Protein AF-A0A7J9FCJ8-F1 (afdb_monomer_lite)

Sequence (76 aa):
MMFSWMRWMSRLHNPNRTVGLELSRSIASEKVIQESAQKLYLALCEVEGLTEDERYRALSKIPDHPTQMLIFFSLP

Organism: NCBI:txid34281

Secondary structure (DSSP, 8-state):
--HHHHHHHGGG----HHHHHHHHHHHHHHHHHHHHHHHHHHHHHHSTT--HHHHHHHHTTS-SSHHHHHHHHT--

Structure (mmCIF, N/CA/C/O backbone):
data_AF-A0A7J9FCJ8-F1
#
_entry.id   AF-A0A7J9FCJ8-F1
#
loop_
_atom_site.group_PDB
_atom_site.id
_atom_site.type_symbol
_atom_site.label_atom_id
_atom_site.label_alt_id
_atom_site.label_comp_id
_atom_site.label_asym_id
_atom_site.label_entity_id
_atom_site.label_seq_id
_atom_site.pdbx_PDB_ins_code
_atom_site.Cartn_x
_atom_site.Cartn_y
_atom_site.Cartn_z
_atom_site.occupancy
_atom_site.B_iso_or_equiv
_atom_site.auth_seq_id
_atom_site.auth_comp_id
_atom_site.auth_asym_id
_atom_site.auth_atom_id
_atom_site.pdbx_PDB_model_num
ATOM 1 N N . MET A 1 1 ? -0.750 -16.004 2.453 1.00 43.72 1 MET A N 1
ATOM 2 C CA . MET A 1 1 ? -0.321 -15.113 1.350 1.00 43.72 1 MET A CA 1
ATOM 3 C C . MET A 1 1 ? 1.003 -14.425 1.711 1.00 43.72 1 MET A C 1
ATOM 5 O O . MET A 1 1 ? 1.041 -13.221 1.878 1.00 43.72 1 MET A O 1
ATOM 9 N N . MET A 1 2 ? 2.095 -15.188 1.856 1.00 40.97 2 MET A N 1
ATOM 10 C CA . MET A 1 2 ? 3.403 -14.677 2.327 1.00 40.97 2 MET A CA 1
ATOM 11 C C . MET A 1 2 ? 4.491 -14.728 1.235 1.00 40.97 2 MET A C 1
ATOM 13 O O . MET A 1 2 ? 5.659 -14.459 1.483 1.00 40.97 2 MET A O 1
ATOM 17 N N . PHE A 1 3 ? 4.108 -15.090 0.006 1.00 41.84 3 PHE A N 1
ATOM 18 C CA . PHE A 1 3 ? 5.052 -15.502 -1.036 1.00 41.84 3 PHE A CA 1
ATOM 19 C C . PHE A 1 3 ? 5.344 -14.438 -2.104 1.00 41.84 3 PHE A C 1
ATOM 21 O O . PHE A 1 3 ? 6.370 -14.540 -2.772 1.00 41.84 3 PHE A O 1
ATOM 28 N N . SER A 1 4 ? 4.495 -13.417 -2.277 1.00 54.44 4 SER A N 1
ATOM 29 C CA . SER A 1 4 ? 4.682 -12.440 -3.368 1.00 54.44 4 SER A CA 1
ATOM 30 C C . SER A 1 4 ? 5.823 -11.452 -3.077 1.00 54.44 4 SER A C 1
ATOM 32 O O . SER A 1 4 ? 6.690 -11.238 -3.923 1.00 54.44 4 SER A O 1
ATOM 34 N N . TRP A 1 5 ? 5.904 -10.960 -1.836 1.00 44.12 5 TRP A N 1
ATOM 35 C CA . TRP A 1 5 ? 6.963 -10.056 -1.364 1.00 44.12 5 TRP A CA 1
ATOM 36 C C . TRP A 1 5 ? 8.355 -10.710 -1.345 1.00 44.12 5 TRP A C 1
ATOM 38 O O . TRP A 1 5 ? 9.320 -10.154 -1.862 1.00 44.12 5 TRP A O 1
ATOM 48 N N . MET A 1 6 ? 8.469 -11.938 -0.823 1.00 49.19 6 MET A N 1
ATOM 49 C CA . MET A 1 6 ? 9.756 -12.650 -0.761 1.00 49.19 6 MET A CA 1
ATOM 50 C C . MET A 1 6 ? 10.303 -13.008 -2.151 1.00 49.19 6 MET A C 1
ATOM 52 O O . MET A 1 6 ? 11.507 -12.929 -2.383 1.00 49.19 6 MET A O 1
ATOM 56 N N . ARG A 1 7 ? 9.425 -13.348 -3.105 1.00 52.59 7 ARG A N 1
ATOM 57 C CA . ARG A 1 7 ? 9.810 -13.649 -4.495 1.00 52.59 7 ARG A CA 1
ATOM 58 C C . ARG A 1 7 ? 10.318 -12.416 -5.248 1.00 52.59 7 ARG A C 1
ATOM 60 O O . ARG A 1 7 ? 11.080 -12.559 -6.202 1.00 52.59 7 ARG A O 1
ATOM 67 N N . TRP A 1 8 ? 9.900 -11.222 -4.835 1.00 51.75 8 TRP A N 1
ATOM 68 C CA . TRP A 1 8 ? 10.401 -9.964 -5.380 1.00 51.75 8 TRP A CA 1
ATOM 69 C C . TRP A 1 8 ? 11.848 -9.688 -4.960 1.00 51.75 8 TRP A C 1
ATOM 71 O O . TRP A 1 8 ? 12.680 -9.438 -5.831 1.00 51.75 8 TRP A O 1
ATOM 81 N N . MET A 1 9 ? 12.188 -9.888 -3.684 1.00 48.12 9 MET A N 1
ATOM 82 C CA . MET A 1 9 ? 13.553 -9.670 -3.183 1.00 48.12 9 MET A CA 1
ATOM 83 C C . MET A 1 9 ? 14.617 -10.562 -3.847 1.00 48.12 9 MET A C 1
ATOM 85 O O . MET A 1 9 ? 15.736 -10.115 -4.091 1.00 48.12 9 MET A O 1
ATOM 89 N N . SER A 1 10 ? 14.291 -11.810 -4.204 1.00 50.78 10 SER A N 1
ATOM 90 C CA . SER A 1 10 ? 15.265 -12.736 -4.812 1.00 50.78 10 SER A CA 1
ATOM 91 C C . SER A 1 10 ? 15.693 -12.374 -6.242 1.00 50.78 10 SER A C 1
ATOM 93 O O . SER A 1 10 ? 16.665 -12.937 -6.741 1.00 50.78 10 SER A O 1
ATOM 95 N N . ARG A 1 11 ? 15.001 -11.449 -6.924 1.00 54.72 11 ARG A N 1
ATOM 96 C CA . ARG A 1 11 ? 15.308 -11.066 -8.317 1.00 54.72 11 ARG A CA 1
ATOM 97 C C . ARG A 1 11 ? 16.406 -10.001 -8.459 1.00 54.72 11 ARG A C 1
ATOM 99 O O . ARG A 1 11 ? 16.827 -9.730 -9.577 1.00 54.72 11 ARG A O 1
ATOM 106 N N . LEU A 1 12 ? 16.909 -9.441 -7.357 1.00 51.44 12 LEU A N 1
ATOM 107 C CA . LEU A 1 12 ? 17.835 -8.297 -7.350 1.00 51.44 12 LEU A CA 1
ATOM 108 C C . LEU A 1 12 ? 19.313 -8.634 -7.674 1.00 51.44 12 LEU A C 1
ATOM 110 O O . LEU A 1 12 ? 20.127 -7.726 -7.820 1.00 51.44 12 LEU A O 1
ATOM 114 N N . HIS A 1 13 ? 19.697 -9.910 -7.795 1.00 47.22 13 HIS A N 1
ATOM 115 C CA . HIS A 1 13 ? 21.107 -10.341 -7.761 1.00 47.22 13 HIS A CA 1
ATOM 116 C C . HIS A 1 13 ? 21.720 -10.716 -9.134 1.00 47.22 13 HIS A C 1
ATOM 118 O O . HIS A 1 13 ? 22.308 -11.789 -9.272 1.00 47.22 13 HIS A O 1
ATOM 124 N N . ASN A 1 14 ? 21.608 -9.876 -10.175 1.00 53.16 14 ASN A N 1
ATOM 125 C CA . ASN A 1 14 ? 22.435 -10.069 -11.385 1.00 53.16 14 ASN A CA 1
ATOM 126 C C . ASN A 1 14 ? 22.707 -8.771 -12.183 1.00 53.16 14 ASN A C 1
ATOM 128 O O . ASN A 1 14 ? 21.873 -8.375 -12.991 1.00 53.16 14 ASN A O 1
ATOM 132 N N . PRO A 1 15 ? 23.853 -8.090 -12.003 1.00 48.94 15 PRO A N 1
ATOM 133 C CA . PRO A 1 15 ? 24.119 -6.805 -12.649 1.00 48.94 15 PRO A CA 1
ATOM 134 C C . PRO A 1 15 ? 24.907 -6.942 -13.970 1.00 48.94 15 PRO A C 1
ATOM 136 O O . PRO A 1 15 ? 26.100 -7.228 -13.979 1.00 48.94 15 PRO A O 1
ATOM 139 N N . ASN A 1 16 ? 24.265 -6.638 -15.099 1.00 56.38 16 ASN A N 1
ATOM 140 C CA . ASN A 1 16 ? 24.911 -6.231 -16.358 1.00 56.38 16 ASN A CA 1
ATOM 141 C C . ASN A 1 16 ? 24.508 -4.766 -16.658 1.00 56.38 16 ASN A C 1
ATOM 143 O O . ASN A 1 16 ? 23.487 -4.332 -16.144 1.00 56.38 16 ASN A O 1
ATOM 147 N N . ARG A 1 17 ? 25.255 -3.950 -17.423 1.00 56.81 17 ARG A N 1
ATOM 148 C CA . ARG A 1 17 ? 25.049 -2.467 -17.472 1.00 56.81 17 ARG A CA 1
ATOM 149 C C . ARG A 1 17 ? 23.604 -1.999 -17.751 1.00 56.81 17 ARG A C 1
ATOM 151 O O . ARG A 1 17 ? 23.171 -1.011 -17.165 1.00 56.81 17 ARG A O 1
ATOM 158 N N . THR A 1 18 ? 22.847 -2.719 -18.578 1.00 54.62 18 THR A N 1
ATOM 159 C CA . THR A 1 18 ? 21.405 -2.485 -18.808 1.00 54.62 18 THR A CA 1
ATOM 160 C C . THR A 1 18 ? 20.562 -2.862 -17.588 1.00 54.62 18 THR A C 1
ATOM 162 O O . THR A 1 18 ? 19.680 -2.112 -17.178 1.00 54.62 18 THR A O 1
ATOM 165 N N . VAL A 1 19 ? 20.914 -3.976 -16.944 1.00 57.28 19 VAL A N 1
ATOM 166 C CA . VAL A 1 19 ? 20.325 -4.425 -15.679 1.00 57.28 19 VAL A CA 1
ATOM 167 C C . VAL A 1 19 ? 20.621 -3.443 -14.552 1.00 57.28 19 VAL A C 1
ATOM 169 O O . VAL A 1 19 ? 19.805 -3.316 -13.662 1.00 57.28 19 VAL A O 1
ATOM 172 N N . GLY A 1 20 ? 21.733 -2.699 -14.588 1.00 59.19 20 GLY A N 1
ATOM 173 C CA . GLY A 1 20 ? 22.031 -1.647 -13.611 1.00 59.19 20 GLY A CA 1
ATOM 174 C C . GLY A 1 20 ? 21.015 -0.502 -13.646 1.00 59.19 20 GLY A C 1
ATOM 175 O O . GLY A 1 20 ? 20.515 -0.096 -12.603 1.00 59.19 20 GLY A O 1
ATOM 176 N N . LEU A 1 21 ? 20.651 -0.029 -14.843 1.00 64.12 21 LEU A N 1
ATOM 177 C CA . LEU A 1 21 ? 19.614 0.995 -15.037 1.00 64.12 21 LEU A CA 1
ATOM 178 C C . LEU A 1 21 ? 18.216 0.474 -14.684 1.00 64.12 21 LEU A C 1
ATOM 180 O O . LEU A 1 21 ? 17.438 1.184 -14.046 1.00 64.12 21 LEU A O 1
ATOM 184 N N . GLU A 1 22 ? 17.900 -0.763 -15.067 1.00 66.00 22 GLU A N 1
ATOM 185 C CA . GLU A 1 22 ? 16.642 -1.410 -14.686 1.00 66.00 22 GLU A CA 1
ATOM 186 C C . GLU A 1 22 ? 16.564 -1.675 -13.179 1.00 66.00 22 GLU A C 1
ATOM 188 O O . GLU A 1 22 ? 15.521 -1.420 -12.589 1.00 66.00 22 GLU A O 1
ATOM 193 N N . LEU A 1 23 ? 17.667 -2.069 -12.534 1.00 62.31 23 LEU A N 1
ATOM 194 C CA . LEU A 1 23 ? 17.794 -2.192 -11.080 1.00 62.31 23 LEU A CA 1
ATOM 195 C C . LEU A 1 23 ? 17.599 -0.843 -10.410 1.00 62.31 23 LEU A C 1
ATOM 197 O O . LEU A 1 23 ? 16.787 -0.749 -9.505 1.00 62.31 23 LEU A O 1
ATOM 201 N N . SER A 1 24 ? 18.276 0.218 -10.854 1.00 62.91 24 SER A N 1
ATOM 202 C CA . SER A 1 24 ? 18.096 1.553 -10.275 1.00 62.91 24 SER A CA 1
ATOM 203 C C . SER A 1 24 ? 16.656 2.049 -10.419 1.00 62.91 24 SER A C 1
ATOM 205 O O . SER A 1 24 ? 16.094 2.575 -9.461 1.00 62.91 24 SER A O 1
ATOM 207 N N . ARG A 1 25 ? 16.026 1.837 -11.583 1.00 71.44 25 ARG A N 1
ATOM 208 C CA . ARG A 1 25 ? 14.609 2.167 -11.803 1.00 71.44 25 ARG A CA 1
ATOM 209 C C . ARG A 1 25 ? 13.690 1.316 -10.924 1.00 71.44 25 ARG A C 1
ATOM 211 O O . ARG A 1 25 ? 12.731 1.848 -10.368 1.00 71.44 25 ARG A O 1
ATOM 218 N N . SER A 1 26 ? 13.980 0.024 -10.792 1.00 69.56 26 SER A N 1
ATOM 219 C CA . SER A 1 26 ? 13.212 -0.915 -9.972 1.00 69.56 26 SER A CA 1
ATOM 220 C C . SER A 1 26 ? 13.338 -0.581 -8.486 1.00 69.56 26 SER A C 1
ATOM 222 O O . SER A 1 26 ? 12.325 -0.524 -7.809 1.00 69.56 26 SER A O 1
ATOM 224 N N . ILE A 1 27 ? 14.539 -0.256 -8.003 1.00 70.44 27 ILE A N 1
ATOM 225 C CA . ILE A 1 27 ? 14.819 0.158 -6.620 1.00 70.44 27 ILE A CA 1
ATOM 226 C C . ILE A 1 27 ? 14.139 1.495 -6.307 1.00 70.44 27 ILE A C 1
ATOM 228 O O . ILE A 1 27 ? 13.520 1.642 -5.257 1.00 70.44 27 ILE A O 1
ATOM 232 N N . ALA A 1 28 ? 14.212 2.474 -7.216 1.00 71.62 28 ALA A N 1
ATOM 233 C CA . ALA A 1 28 ? 13.510 3.746 -7.049 1.00 71.62 28 ALA A CA 1
ATOM 234 C C . ALA A 1 28 ? 11.986 3.543 -6.996 1.00 71.62 28 ALA A C 1
ATOM 236 O O . ALA A 1 28 ? 11.321 4.097 -6.124 1.00 71.62 28 ALA A O 1
ATOM 237 N N . SER A 1 29 ? 11.449 2.700 -7.882 1.00 74.75 29 SER A N 1
ATOM 238 C CA . SER A 1 29 ? 10.028 2.329 -7.895 1.00 74.75 29 SER A CA 1
ATOM 239 C C . SER A 1 29 ? 9.615 1.603 -6.611 1.00 74.75 29 SER A C 1
ATOM 241 O O . SER A 1 29 ? 8.568 1.897 -6.044 1.00 74.75 29 SER A O 1
ATOM 243 N N . GLU A 1 30 ? 10.450 0.690 -6.121 1.00 74.25 30 GLU A N 1
ATOM 244 C CA . GLU A 1 30 ? 10.212 -0.097 -4.911 1.00 74.25 30 GLU A CA 1
ATOM 245 C C . GLU A 1 30 ? 10.218 0.774 -3.651 1.00 74.25 30 GLU A C 1
ATOM 247 O O . GLU A 1 30 ? 9.308 0.664 -2.830 1.00 74.25 30 GLU A O 1
ATOM 252 N N . LYS A 1 31 ? 11.160 1.720 -3.538 1.00 77.19 31 LYS A N 1
ATOM 253 C CA . LYS A 1 31 ? 11.201 2.679 -2.424 1.00 77.19 31 LYS A CA 1
ATOM 254 C C . LYS A 1 31 ? 9.940 3.547 -2.376 1.00 77.19 31 LYS A C 1
ATOM 256 O O . LYS A 1 31 ? 9.370 3.726 -1.304 1.00 77.19 31 LYS A O 1
ATOM 261 N N . VAL A 1 32 ? 9.471 4.031 -3.530 1.00 79.25 32 VAL A N 1
ATOM 262 C CA . VAL A 1 32 ? 8.228 4.820 -3.635 1.00 79.25 32 VAL A CA 1
ATOM 263 C C . VAL A 1 32 ? 7.013 3.993 -3.215 1.00 79.25 32 VAL A C 1
ATOM 265 O O . VAL A 1 32 ? 6.181 4.466 -2.446 1.00 79.25 32 VAL A O 1
ATOM 268 N N . ILE A 1 33 ? 6.916 2.743 -3.672 1.00 79.69 33 ILE A N 1
ATOM 269 C CA . ILE A 1 33 ? 5.822 1.840 -3.294 1.00 79.69 33 ILE A CA 1
ATOM 270 C C . ILE A 1 33 ? 5.832 1.565 -1.788 1.00 79.69 33 ILE A C 1
ATOM 272 O O . ILE A 1 33 ? 4.778 1.599 -1.153 1.00 79.69 33 ILE A O 1
ATOM 276 N N . GLN A 1 34 ? 7.007 1.311 -1.209 1.00 77.44 34 GLN A N 1
ATOM 277 C CA . GLN A 1 34 ? 7.150 1.039 0.217 1.00 77.44 34 GLN A CA 1
ATOM 278 C C . GLN A 1 34 ? 6.766 2.259 1.066 1.00 77.44 34 GLN A C 1
ATOM 280 O O . GLN A 1 34 ? 6.024 2.115 2.037 1.00 77.44 34 GLN A O 1
ATOM 285 N N . GLU A 1 35 ? 7.222 3.456 0.691 1.00 82.62 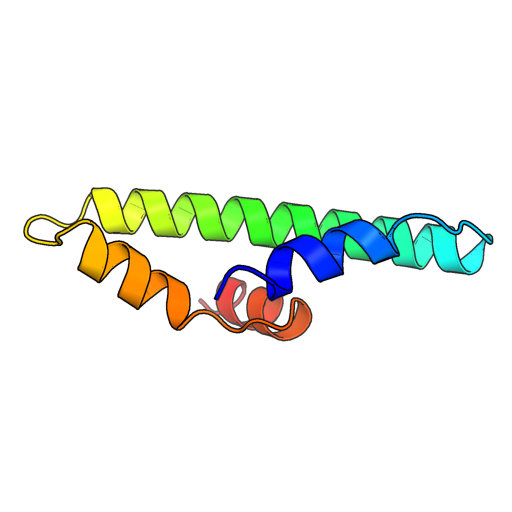35 GLU A N 1
ATOM 286 C CA . GLU A 1 35 ? 6.868 4.704 1.378 1.00 82.62 35 GLU A CA 1
ATOM 287 C C . GLU A 1 35 ? 5.359 4.976 1.314 1.00 82.62 35 GLU A C 1
ATOM 289 O O . GLU A 1 35 ? 4.744 5.328 2.322 1.00 82.62 35 GLU A O 1
ATOM 294 N N . SER A 1 36 ? 4.735 4.769 0.153 1.00 82.38 36 SER A N 1
ATOM 295 C CA . SER A 1 36 ? 3.291 4.946 -0.017 1.00 82.38 36 SER A CA 1
ATOM 296 C C . SER A 1 36 ? 2.474 3.912 0.761 1.00 82.38 36 SER A C 1
ATOM 298 O O . SER A 1 36 ? 1.488 4.271 1.404 1.00 82.38 36 SER A O 1
ATOM 300 N N . ALA A 1 37 ? 2.904 2.647 0.787 1.00 79.75 37 ALA A N 1
ATOM 301 C CA . ALA A 1 37 ? 2.264 1.606 1.590 1.00 79.75 37 ALA A CA 1
ATOM 302 C C . ALA A 1 37 ? 2.357 1.900 3.098 1.00 79.75 37 ALA A C 1
ATOM 304 O O . ALA A 1 37 ? 1.380 1.706 3.821 1.00 79.75 37 ALA A O 1
ATOM 305 N N . GLN A 1 38 ? 3.496 2.420 3.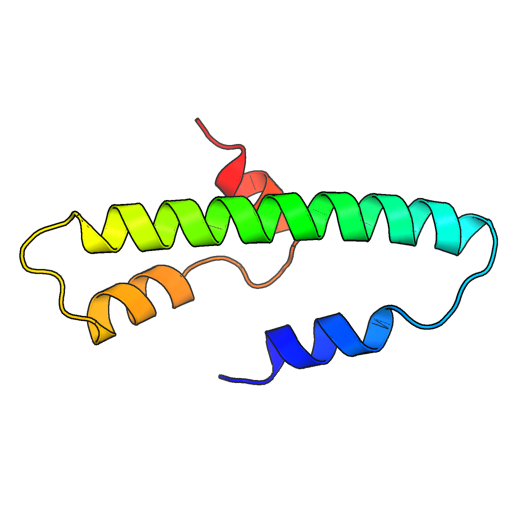571 1.00 82.44 38 GLN A N 1
ATOM 306 C CA . GLN A 1 38 ? 3.656 2.849 4.964 1.00 82.44 38 GLN A CA 1
ATOM 307 C C . GLN A 1 38 ? 2.731 4.017 5.313 1.00 82.44 38 GLN A C 1
ATOM 309 O O . GLN A 1 38 ? 2.055 3.966 6.338 1.00 82.44 38 GLN A O 1
ATOM 314 N N . LYS A 1 39 ? 2.646 5.039 4.454 1.00 86.62 39 LYS A N 1
ATOM 315 C CA . LYS A 1 39 ? 1.709 6.159 4.643 1.00 86.62 39 LYS A CA 1
ATOM 316 C C . LYS A 1 39 ? 0.261 5.680 4.709 1.00 86.62 39 LYS A C 1
ATOM 318 O O . LYS A 1 39 ? -0.481 6.120 5.580 1.00 86.62 39 LYS A O 1
ATOM 323 N N . LEU A 1 40 ? -0.126 4.753 3.832 1.00 84.38 40 LEU A N 1
ATOM 324 C CA . LEU A 1 40 ? -1.478 4.200 3.818 1.00 84.38 40 LEU A CA 1
ATOM 325 C C . LEU A 1 40 ? -1.778 3.402 5.094 1.00 84.38 40 LEU A C 1
ATOM 327 O O . LEU A 1 40 ? -2.859 3.532 5.659 1.00 84.38 40 LEU A O 1
ATOM 331 N N . TYR A 1 41 ? -0.817 2.609 5.574 1.00 83.69 41 TYR A N 1
ATOM 332 C CA . TYR A 1 41 ? -0.959 1.891 6.839 1.00 83.69 41 TYR A CA 1
ATOM 333 C C . TYR A 1 41 ? -1.130 2.847 8.024 1.00 83.69 41 TYR A C 1
ATOM 335 O O . TYR A 1 41 ? -2.010 2.636 8.853 1.00 83.69 41 TYR A O 1
ATOM 343 N N . LEU A 1 42 ? -0.338 3.920 8.082 1.00 86.75 42 LEU A N 1
ATOM 344 C CA . LEU A 1 42 ? -0.474 4.945 9.118 1.00 86.75 42 LEU A CA 1
ATOM 345 C C . LEU A 1 42 ? -1.848 5.628 9.060 1.00 86.75 42 LEU A C 1
ATOM 347 O O . LEU A 1 42 ? -2.510 5.717 10.088 1.00 86.75 42 LEU A O 1
ATOM 351 N N . ALA A 1 43 ? -2.326 6.001 7.871 1.00 89.06 43 ALA A N 1
ATOM 352 C CA . ALA A 1 43 ? -3.662 6.574 7.701 1.00 89.06 43 ALA A CA 1
ATOM 353 C C . ALA A 1 43 ? -4.775 5.606 8.149 1.00 89.06 43 ALA A C 1
ATOM 355 O O . ALA A 1 43 ? -5.724 6.010 8.812 1.00 89.06 43 ALA A O 1
ATOM 356 N N . LEU A 1 44 ? -4.649 4.307 7.855 1.00 86.12 44 LEU A N 1
ATOM 357 C CA . LEU A 1 44 ? -5.586 3.281 8.334 1.00 86.12 44 LEU A CA 1
ATOM 358 C C . LEU A 1 44 ? -5.535 3.090 9.860 1.00 86.12 44 LEU A C 1
ATOM 360 O O . LEU A 1 44 ? -6.527 2.669 10.457 1.00 86.12 44 LEU A O 1
ATOM 364 N N . CYS A 1 45 ? -4.399 3.383 10.497 1.00 86.12 45 CYS A N 1
ATOM 365 C CA . CYS A 1 45 ? -4.270 3.381 11.953 1.00 86.12 45 CYS A CA 1
ATOM 366 C C . CYS A 1 45 ? -4.961 4.577 12.618 1.00 86.12 45 CYS A C 1
ATOM 368 O O . CYS A 1 45 ? -5.418 4.437 13.750 1.00 86.12 45 CYS A O 1
ATOM 370 N N . GLU A 1 46 ? -5.062 5.711 11.924 1.00 92.00 46 GLU A N 1
ATOM 371 C CA . GLU A 1 46 ? -5.765 6.912 12.400 1.00 92.00 46 GLU A CA 1
ATOM 372 C C . GLU A 1 46 ? -7.293 6.788 12.306 1.00 92.00 46 GLU A C 1
ATOM 374 O O . GLU A 1 46 ? -8.018 7.498 12.998 1.00 92.00 46 GLU A O 1
ATOM 379 N N . VAL A 1 47 ? -7.800 5.868 11.482 1.00 88.69 47 VAL A N 1
ATOM 380 C CA . VAL A 1 47 ? -9.236 5.591 11.392 1.00 88.69 47 VAL A CA 1
ATOM 381 C C . VAL A 1 47 ? -9.695 4.835 12.644 1.00 88.69 47 VAL A C 1
ATOM 383 O O . VAL A 1 47 ? -9.379 3.656 12.847 1.00 88.69 47 VAL A O 1
ATOM 386 N N . GLU A 1 48 ? -10.474 5.523 13.480 1.00 89.38 48 GLU A N 1
ATOM 387 C CA . GLU A 1 48 ? -11.143 4.935 14.640 1.00 89.38 48 GLU A CA 1
ATOM 388 C C . GLU A 1 48 ? -12.117 3.823 14.227 1.00 89.38 48 GLU A C 1
ATOM 390 O O . GLU A 1 48 ? -12.824 3.913 13.225 1.00 89.38 48 GLU A O 1
ATOM 395 N N . GLY A 1 49 ? -12.160 2.754 15.025 1.00 87.88 49 GLY A N 1
ATOM 396 C CA . GLY A 1 49 ? -13.067 1.624 14.814 1.00 87.88 49 GLY A CA 1
ATOM 397 C C . GLY A 1 49 ? -12.565 0.546 13.850 1.00 87.88 49 GLY A C 1
ATOM 398 O O . GLY A 1 49 ? -13.170 -0.520 13.813 1.00 87.88 49 GLY A O 1
ATOM 399 N N . LEU A 1 50 ? -11.453 0.760 13.131 1.00 88.31 50 LEU A N 1
ATOM 400 C CA . LEU A 1 50 ? -10.809 -0.309 12.361 1.00 88.31 50 LEU A CA 1
ATOM 401 C C . LEU A 1 50 ? -10.009 -1.242 13.271 1.00 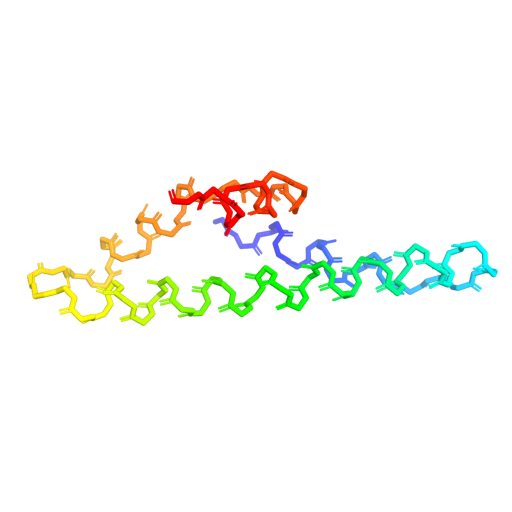88.31 50 LEU A C 1
ATOM 403 O O . LEU A 1 50 ? -9.063 -0.824 13.945 1.00 88.31 50 LEU A O 1
ATOM 407 N N . THR A 1 51 ? -10.341 -2.527 13.221 1.00 91.38 51 THR A N 1
ATOM 408 C CA . THR A 1 51 ? -9.524 -3.588 13.816 1.00 91.38 51 THR A CA 1
ATOM 409 C C . THR A 1 51 ? -8.275 -3.854 12.973 1.00 91.38 51 THR A C 1
ATOM 411 O O . THR A 1 51 ? -8.225 -3.560 11.777 1.00 91.38 51 THR A O 1
ATOM 414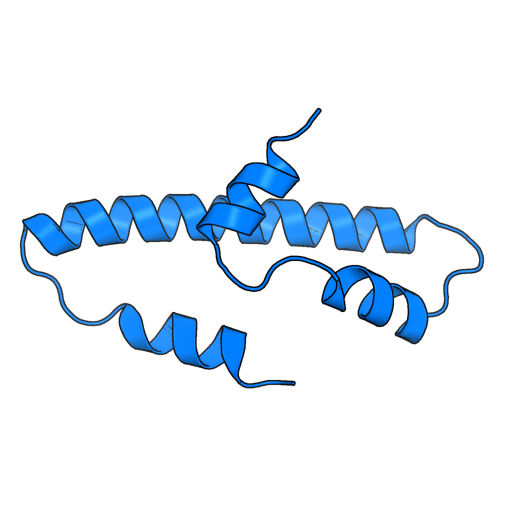 N N . GLU A 1 52 ? -7.243 -4.440 13.579 1.00 85.25 52 GLU A N 1
ATOM 415 C CA . GLU A 1 52 ? -5.999 -4.779 12.876 1.00 85.25 52 GLU A CA 1
ATOM 416 C C . GLU A 1 52 ? -6.244 -5.690 11.658 1.00 85.25 52 GLU A C 1
ATOM 418 O O . GLU A 1 52 ? -5.693 -5.452 10.583 1.00 85.25 52 GLU A O 1
ATOM 423 N N . ASP A 1 53 ? -7.152 -6.661 11.778 1.00 87.50 53 ASP A N 1
ATOM 424 C CA . ASP A 1 53 ? -7.497 -7.593 10.698 1.00 87.50 53 ASP A CA 1
ATOM 425 C C . ASP A 1 53 ? -8.168 -6.882 9.507 1.00 87.50 53 ASP A C 1
ATOM 427 O O . ASP A 1 53 ? -7.893 -7.178 8.341 1.00 87.50 53 ASP A O 1
ATOM 431 N N . GLU A 1 54 ? -8.995 -5.868 9.777 1.00 87.88 54 GLU A N 1
ATOM 432 C CA . GLU A 1 54 ? -9.614 -5.034 8.742 1.00 87.88 54 GLU A CA 1
ATOM 433 C C . GLU A 1 54 ? -8.598 -4.123 8.053 1.00 87.88 54 GLU A C 1
ATOM 435 O O . GLU A 1 54 ? -8.663 -3.957 6.831 1.00 87.88 54 GLU A O 1
ATOM 440 N N . ARG A 1 55 ? -7.615 -3.595 8.796 1.00 84.50 55 ARG A N 1
ATOM 441 C CA . ARG A 1 55 ? -6.484 -2.852 8.214 1.00 84.50 55 ARG A CA 1
ATOM 442 C C . ARG A 1 55 ? -5.683 -3.750 7.272 1.00 84.50 55 ARG A C 1
ATOM 444 O O . ARG A 1 55 ? -5.398 -3.353 6.142 1.00 84.50 55 ARG A O 1
ATOM 451 N N . TYR A 1 56 ? -5.401 -4.991 7.671 1.00 81.62 56 TYR A N 1
ATOM 452 C CA . TYR A 1 56 ? -4.739 -5.975 6.809 1.00 81.62 56 TYR A CA 1
ATOM 453 C C . TYR A 1 56 ? -5.580 -6.357 5.586 1.00 81.62 56 TYR A C 1
ATOM 455 O O . TYR A 1 56 ? -5.049 -6.451 4.477 1.00 81.62 56 TYR A O 1
ATOM 463 N N . ARG A 1 57 ? -6.896 -6.530 5.745 1.00 84.88 57 ARG A N 1
ATOM 464 C CA . ARG A 1 57 ? -7.831 -6.762 4.631 1.00 84.88 57 ARG A CA 1
ATOM 465 C C . ARG A 1 57 ? -7.928 -5.581 3.669 1.00 84.88 57 ARG A C 1
ATOM 467 O O . ARG A 1 57 ? -8.174 -5.793 2.486 1.00 84.88 57 ARG A O 1
ATOM 474 N N . ALA A 1 58 ? -7.783 -4.351 4.152 1.00 83.81 58 ALA A N 1
ATOM 475 C CA . ALA A 1 58 ? -7.736 -3.171 3.297 1.00 83.81 58 ALA A CA 1
ATOM 476 C C . ALA A 1 58 ? -6.429 -3.141 2.493 1.00 83.81 58 ALA A C 1
ATOM 478 O O . ALA A 1 58 ? -6.462 -2.961 1.276 1.00 83.81 58 ALA A O 1
ATOM 479 N N . LEU A 1 59 ? -5.295 -3.417 3.144 1.00 80.25 59 LEU A N 1
ATOM 480 C CA . LEU A 1 59 ? -3.989 -3.498 2.488 1.00 80.25 59 LEU A CA 1
ATOM 481 C C . LEU A 1 59 ? -3.890 -4.647 1.476 1.00 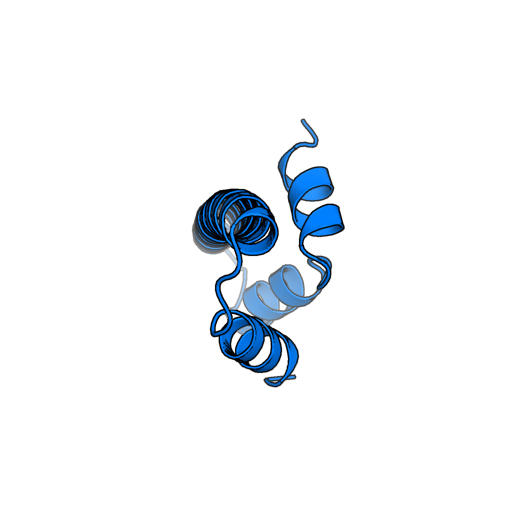80.25 59 LEU A C 1
ATOM 483 O O . LEU A 1 59 ? -3.232 -4.501 0.451 1.00 80.25 59 LEU A O 1
ATOM 487 N N . SER A 1 60 ? -4.558 -5.778 1.714 1.00 79.25 60 SER A N 1
ATOM 488 C CA . SER A 1 60 ? -4.533 -6.920 0.788 1.00 79.25 60 SER A CA 1
ATOM 489 C C . SER A 1 60 ? -5.273 -6.670 -0.529 1.00 79.25 60 SER A C 1
ATOM 491 O O . SER A 1 60 ? -5.102 -7.438 -1.473 1.00 79.25 60 SER A O 1
ATOM 493 N N . LYS A 1 61 ? -6.071 -5.596 -0.613 1.00 81.12 61 LYS A N 1
ATOM 494 C CA . LYS A 1 61 ? -6.704 -5.143 -1.861 1.00 81.12 61 LYS A CA 1
ATOM 495 C C . LYS A 1 61 ? -5.760 -4.327 -2.745 1.00 81.12 61 LYS A C 1
ATOM 497 O O . LYS A 1 61 ? -6.120 -4.039 -3.885 1.00 81.12 61 LYS A O 1
ATOM 502 N N . ILE A 1 62 ? -4.589 -3.935 -2.238 1.00 79.88 62 ILE A N 1
ATOM 503 C CA . ILE A 1 62 ? -3.586 -3.228 -3.035 1.00 79.88 62 ILE A CA 1
ATOM 504 C C . ILE A 1 62 ? -3.058 -4.190 -4.115 1.00 79.88 62 ILE A C 1
ATOM 506 O O . ILE A 1 62 ? -2.800 -5.357 -3.806 1.00 79.88 62 ILE A O 1
ATOM 510 N N . PRO A 1 63 ? -2.887 -3.731 -5.371 1.00 76.75 63 PRO A N 1
ATOM 511 C CA . PRO A 1 63 ? -2.327 -4.554 -6.439 1.00 76.75 63 PRO A CA 1
ATOM 512 C C . PRO A 1 63 ? -0.972 -5.168 -6.063 1.00 76.75 63 PRO A C 1
ATOM 514 O O . PRO A 1 63 ? -0.157 -4.526 -5.408 1.00 76.75 63 PRO A O 1
ATOM 517 N N . ASP A 1 64 ? -0.690 -6.385 -6.526 1.00 72.81 64 ASP A N 1
ATOM 518 C CA . ASP A 1 64 ? 0.561 -7.108 -6.247 1.00 72.81 64 ASP A CA 1
ATOM 519 C C . ASP A 1 64 ? 1.644 -6.908 -7.326 1.00 72.81 64 ASP A C 1
ATOM 521 O O . ASP A 1 64 ? 2.764 -7.414 -7.203 1.00 72.81 64 ASP A O 1
ATOM 525 N N . HIS A 1 65 ? 1.328 -6.144 -8.377 1.00 74.12 65 HIS A N 1
ATOM 526 C CA . HIS A 1 65 ? 2.259 -5.768 -9.433 1.00 74.12 65 HIS A CA 1
ATOM 527 C C . HIS A 1 65 ? 2.778 -4.331 -9.223 1.00 74.12 65 HIS A C 1
ATOM 529 O O . HIS A 1 65 ? 1.979 -3.390 -9.256 1.00 74.12 65 HIS A O 1
ATOM 535 N N . PRO A 1 66 ? 4.100 -4.099 -9.107 1.00 68.94 66 PRO A N 1
ATOM 536 C CA . PRO A 1 66 ? 4.640 -2.786 -8.742 1.00 68.94 66 PRO A CA 1
ATOM 537 C C . PRO A 1 66 ? 4.262 -1.658 -9.703 1.00 68.94 66 PRO A C 1
ATOM 539 O O . PRO A 1 66 ? 3.962 -0.557 -9.259 1.00 68.94 66 PRO A O 1
ATOM 542 N N . THR A 1 67 ? 4.177 -1.914 -11.012 1.00 76.56 67 THR A N 1
ATOM 543 C CA . THR A 1 67 ? 3.684 -0.900 -11.967 1.00 76.56 67 THR A CA 1
ATOM 544 C C . THR A 1 67 ? 2.239 -0.480 -11.683 1.00 76.56 67 THR A C 1
ATOM 546 O O . THR A 1 67 ? 1.910 0.691 -11.825 1.00 76.56 67 THR A O 1
ATOM 549 N N . GLN A 1 68 ? 1.378 -1.406 -11.248 1.00 76.88 68 GLN A N 1
ATOM 550 C CA . GLN A 1 68 ? -0.005 -1.083 -10.889 1.00 76.88 68 GLN A CA 1
ATOM 551 C C . GLN 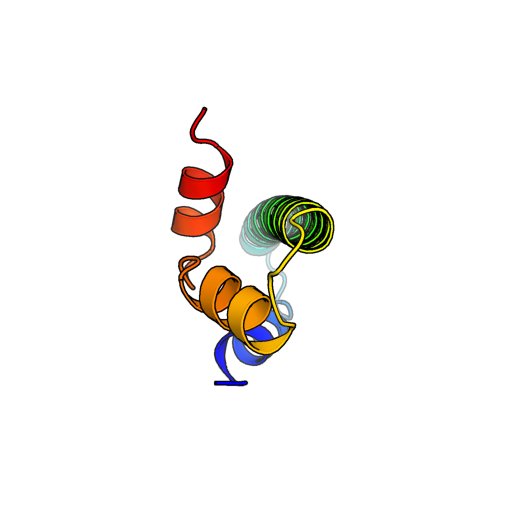A 1 68 ? -0.072 -0.359 -9.543 1.00 76.88 68 GLN A C 1
ATOM 553 O O . GLN A 1 68 ? -0.858 0.571 -9.409 1.00 76.88 68 GLN A O 1
ATOM 558 N N . MET A 1 69 ? 0.784 -0.724 -8.580 1.00 78.00 69 MET A N 1
ATOM 559 C CA . MET A 1 69 ? 0.917 0.010 -7.316 1.00 78.00 69 MET A CA 1
ATOM 560 C C . MET A 1 69 ? 1.375 1.451 -7.550 1.00 78.00 69 MET A C 1
ATOM 562 O O . MET A 1 69 ? 0.804 2.366 -6.970 1.00 78.00 69 MET A O 1
ATOM 566 N N . LEU A 1 70 ? 2.363 1.667 -8.428 1.00 74.38 70 LEU A N 1
ATOM 567 C CA . LEU A 1 70 ? 2.807 3.012 -8.800 1.00 74.38 70 LEU A CA 1
ATOM 568 C C . LEU A 1 70 ? 1.665 3.832 -9.388 1.00 74.38 70 LEU A C 1
ATOM 570 O O . LEU A 1 70 ? 1.476 4.966 -8.971 1.00 74.38 70 LEU A O 1
ATOM 574 N N . ILE A 1 71 ? 0.892 3.265 -10.319 1.00 78.88 71 ILE A N 1
ATOM 575 C CA . ILE A 1 71 ? -0.274 3.949 -10.889 1.00 78.88 71 ILE A CA 1
ATOM 576 C C . ILE A 1 71 ? -1.284 4.262 -9.784 1.00 78.88 71 ILE A C 1
ATOM 578 O O . ILE A 1 71 ? -1.665 5.415 -9.654 1.00 78.88 71 ILE A O 1
ATOM 582 N N . PHE A 1 72 ? -1.650 3.278 -8.956 1.00 77.69 72 PHE A N 1
ATOM 583 C CA . PHE A 1 72 ? -2.611 3.438 -7.862 1.00 77.69 72 PHE A CA 1
ATOM 584 C C . PHE A 1 72 ? -2.213 4.557 -6.889 1.00 77.69 72 PHE A C 1
ATOM 586 O O . PHE A 1 72 ? -3.032 5.413 -6.582 1.00 77.69 72 PHE A O 1
ATOM 593 N N . PHE A 1 73 ? -0.950 4.595 -6.453 1.00 73.00 73 PHE A N 1
ATOM 594 C CA . PHE A 1 73 ? -0.437 5.642 -5.562 1.00 73.00 73 PHE A CA 1
ATOM 595 C C . PHE A 1 73 ? -0.186 6.989 -6.252 1.00 73.00 73 PHE A C 1
ATOM 597 O O . PHE A 1 73 ? 0.033 7.982 -5.565 1.00 73.00 73 PHE A O 1
ATOM 604 N N . SER A 1 74 ? -0.182 7.026 -7.585 1.00 78.06 74 SER A N 1
ATOM 605 C CA . SER A 1 74 ? -0.058 8.263 -8.366 1.00 78.06 74 SER A CA 1
ATOM 606 C C . SER A 1 74 ? -1.417 8.857 -8.749 1.00 78.06 74 SER A C 1
ATOM 608 O O . SER A 1 74 ? -1.450 9.915 -9.379 1.00 78.06 74 SER A O 1
ATOM 610 N N . LEU A 1 75 ? -2.526 8.182 -8.423 1.00 76.12 75 LEU A N 1
ATOM 611 C CA . LEU A 1 75 ? -3.864 8.732 -8.610 1.00 76.12 75 LEU A CA 1
ATOM 612 C C . LEU A 1 75 ? -4.121 9.831 -7.561 1.00 76.12 75 LEU A C 1
ATOM 614 O O . LEU A 1 75 ? -3.737 9.644 -6.404 1.00 76.12 75 LEU A O 1
ATOM 618 N N . PRO A 1 76 ? -4.717 10.968 -7.967 1.00 68.81 76 PRO A N 1
ATOM 619 C CA . PRO A 1 76 ? -5.050 12.067 -7.065 1.00 68.81 76 PRO A CA 1
ATOM 620 C C . PRO A 1 76 ? -6.156 11.711 -6.067 1.00 68.81 76 PRO A C 1
ATOM 622 O O . PRO A 1 76 ? -7.028 10.876 -6.407 1.00 68.81 76 PRO A O 1
#

pLDDT: mean 71.75, std 14.21, range [40.97, 92.0]

Foldseek 3Di:
DPPLVVVVVVVLPDDDPVVVVVSVVVVVLVVVLVVLLVVLLVVLVVDPPDDPVNSVVVSVPQDSDSVSSSVVSPDD

Radius of gyration: 14.78 Å; chains: 1; bounding box: 38×28×34 Å